Protein AF-A0A182F2B3-F1 (afdb_monomer)

Sequence (146 aa):
MATDANTDTDTANNRKLSGFEFYEKILRSPRYVVAPMVDASELAWRLLSRRHGAQLCYSPMFHSSCFSKDPKYRKDSLQTCPEDRPLIIQFCGNDPKVMLQAALLAQDHCDAIDINLGCPQAIAKRGHYGAFLQDEWELLREIVNS

Organism: Anopheles albimanus (NCBI:txid7167)

pLDDT: mean 92.31, std 15.6, range [36.59, 98.81]

Nearest PDB structures (foldseek):
  3b0u-assembly2_Y  TM=9.105E-01  e=1.280E-10  Thermus thermophilus HB8
  3b0p-assembly1_A  TM=9.080E-01  e=3.271E-10  Thermus thermophilus HB8
  1vhn-assembly1_A  TM=8.701E-01  e=3.489E-07  Thermotoga maritima
  2jzn-assembly1_B  TM=3.000E-01  e=5.801E+00  Escherichia coli
  2jzo-assembly1_A  TM=3.000E-01  e=9.276E+00  Escherichia coli

InterPro domains:
  IPR013785 Aldolase-type TIM barrel [G3DSA:3.20.20.70] (27-146)
  IPR018517 tRNA-dihydrouridine synthase, conserved site [PS01136] (113-131)
  IPR035587 DUS-like, FMN-binding domain [PF01207] (34-145)
  IPR035587 DUS-like, FMN-binding domain [cd02801] (31-145)

Secondary structure (DSSP, 8-state):
--------------PPPPHHHHHHHTS---SSEEPP-TTT-SHHHHHHHHHTT--EEEEEEEEHHHHHH-HHHHHHH----GGG-SEEEEEE-S-HHHHHHHHHHHGGG-SEEEE-----SHHHHHHT-GGGGTT-HHHHHHHHH-

Solvent-accessible surface area (backbone atoms only — not comparable to full-atom values): 8493 Å² total; per-residue (Å²): 134,87,79,88,80,81,78,82,72,83,72,72,78,86,68,82,68,52,73,67,56,37,40,48,71,67,51,57,63,59,86,40,69,45,69,64,30,74,100,65,18,51,51,71,49,46,52,51,40,39,80,71,63,41,48,30,37,29,32,35,69,38,51,18,65,54,46,56,73,31,68,62,60,30,59,72,70,63,60,80,57,86,86,54,62,40,24,31,42,29,32,32,64,75,50,37,68,44,45,45,51,28,48,69,77,40,50,95,77,36,78,45,82,42,75,46,55,67,49,79,48,71,68,28,58,77,66,51,13,15,39,71,42,72,87,40,58,70,60,53,48,46,46,73,70,92

Mean predicted aligned error: 6.09 Å

Structure (mmCIF, N/CA/C/O backbone):
data_AF-A0A182F2B3-F1
#
_entry.id   AF-A0A182F2B3-F1
#
loop_
_atom_site.group_PDB
_atom_site.id
_atom_site.type_symbol
_atom_site.label_atom_id
_atom_site.label_alt_id
_atom_site.label_comp_id
_atom_site.label_asym_id
_atom_site.label_entity_id
_atom_site.label_seq_id
_atom_site.pdbx_PDB_ins_code
_atom_site.Cartn_x
_atom_site.Cartn_y
_atom_site.Cartn_z
_atom_site.occupancy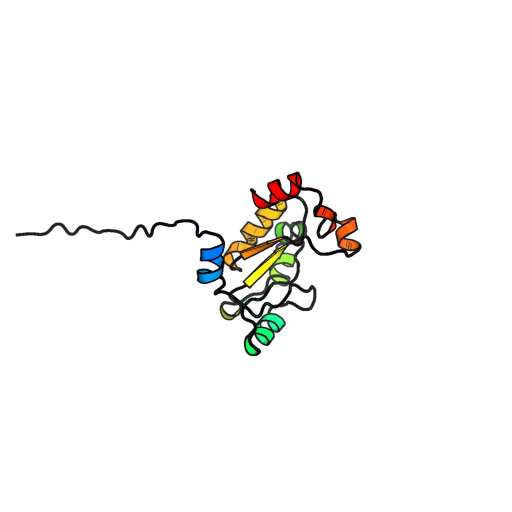
_atom_site.B_iso_or_equiv
_atom_site.auth_seq_id
_atom_site.auth_comp_id
_atom_site.auth_asym_id
_atom_site.auth_atom_id
_atom_site.pdbx_PDB_model_num
ATOM 1 N N . MET A 1 1 ? -3.637 10.619 60.052 1.00 39.03 1 MET A N 1
ATOM 2 C CA . MET A 1 1 ? -4.616 10.654 58.945 1.00 39.03 1 MET A CA 1
ATOM 3 C C . MET A 1 1 ? -3.869 11.273 57.772 1.00 39.03 1 MET A C 1
ATOM 5 O O . MET A 1 1 ? -3.523 12.436 57.880 1.00 39.03 1 MET A O 1
ATOM 9 N N . ALA A 1 2 ? -3.225 10.459 56.927 1.00 37.97 2 ALA A N 1
ATOM 10 C CA . ALA A 1 2 ? -3.795 9.879 55.696 1.00 37.97 2 ALA A CA 1
ATOM 11 C C . ALA A 1 2 ? -4.155 11.022 54.719 1.00 37.97 2 ALA A C 1
ATOM 13 O O . ALA A 1 2 ? -4.942 11.880 55.094 1.00 37.97 2 ALA A O 1
ATOM 14 N N . THR A 1 3 ? -3.586 11.158 53.522 1.00 36.59 3 THR A N 1
ATOM 15 C CA . THR A 1 3 ? -3.191 10.142 52.533 1.00 36.59 3 THR A CA 1
ATOM 16 C C . THR A 1 3 ? -2.205 10.729 51.515 1.00 36.59 3 THR A C 1
ATOM 18 O O . THR A 1 3 ? -2.448 11.821 51.002 1.00 36.59 3 THR A O 1
ATOM 21 N N . ASP A 1 4 ? -1.171 9.965 51.162 1.00 40.06 4 ASP A N 1
ATOM 22 C CA . ASP A 1 4 ? -0.416 10.127 49.918 1.00 40.06 4 ASP A CA 1
ATOM 23 C C . ASP A 1 4 ? -1.325 9.783 48.730 1.00 40.06 4 ASP A C 1
ATOM 25 O O . ASP A 1 4 ? -1.851 8.672 48.638 1.00 40.06 4 ASP A O 1
ATOM 29 N N . ALA A 1 5 ? -1.537 10.738 47.827 1.00 45.06 5 ALA A N 1
ATOM 30 C CA . ALA A 1 5 ? -2.194 10.489 46.551 1.00 45.06 5 ALA A CA 1
ATOM 31 C C . ALA A 1 5 ? -1.128 10.062 45.535 1.00 45.06 5 ALA A C 1
ATOM 33 O O . ALA A 1 5 ? -0.481 10.894 44.897 1.00 45.06 5 ALA A O 1
ATOM 34 N N . ASN A 1 6 ? -0.943 8.746 45.424 1.00 39.72 6 ASN A N 1
ATOM 35 C CA . ASN A 1 6 ? -0.207 8.114 44.339 1.00 39.72 6 ASN A CA 1
ATOM 36 C C . ASN A 1 6 ? -0.911 8.457 43.016 1.00 39.72 6 ASN A C 1
ATOM 38 O O . ASN A 1 6 ? -2.007 7.971 42.739 1.00 39.72 6 ASN A O 1
ATOM 42 N N . THR A 1 7 ? -0.314 9.348 42.227 1.00 40.53 7 THR A N 1
ATOM 43 C CA . THR A 1 7 ? -0.744 9.609 40.852 1.00 40.53 7 THR A CA 1
ATOM 44 C C . THR A 1 7 ? -0.061 8.581 39.959 1.00 40.53 7 THR A C 1
ATOM 46 O O . THR A 1 7 ? 0.960 8.856 39.332 1.00 40.53 7 THR A O 1
ATOM 49 N N . ASP A 1 8 ? -0.629 7.372 39.933 1.00 40.03 8 ASP A N 1
ATOM 50 C CA . ASP A 1 8 ? -0.334 6.376 38.904 1.00 40.03 8 ASP A CA 1
ATOM 51 C C . ASP A 1 8 ? -0.792 6.954 37.562 1.00 40.03 8 ASP A C 1
ATOM 53 O O . ASP A 1 8 ? -1.953 6.884 37.161 1.00 40.03 8 ASP A O 1
ATOM 57 N N . THR A 1 9 ? 0.140 7.622 36.893 1.00 44.97 9 THR A N 1
ATOM 58 C CA . T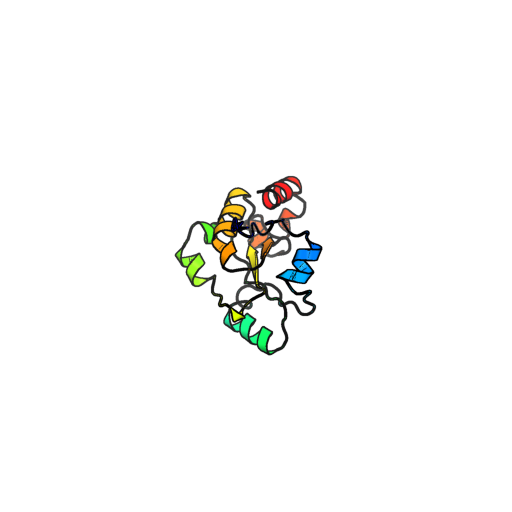HR A 1 9 ? 0.001 7.991 35.494 1.00 44.97 9 THR A CA 1
ATOM 59 C C . THR A 1 9 ? 0.149 6.709 34.690 1.00 44.97 9 THR A C 1
ATOM 61 O O . THR A 1 9 ? 1.228 6.120 34.626 1.00 44.97 9 THR A O 1
ATOM 64 N N . ASP A 1 10 ? -0.978 6.274 34.127 1.00 45.94 10 ASP A N 1
ATOM 65 C CA . ASP A 1 10 ? -1.134 5.169 33.184 1.00 45.94 10 ASP A CA 1
ATOM 66 C C . ASP A 1 10 ? -0.078 5.263 32.071 1.00 45.94 10 ASP A C 1
ATOM 68 O O . ASP A 1 10 ? -0.260 5.874 31.015 1.00 45.94 10 ASP A O 1
ATOM 72 N N . THR A 1 11 ? 1.068 4.631 32.304 1.00 46.78 11 THR A N 1
ATOM 73 C CA . THR A 1 11 ? 2.008 4.258 31.256 1.00 46.78 11 THR A CA 1
ATOM 74 C C . THR A 1 11 ? 1.412 3.036 30.581 1.00 46.78 11 THR A C 1
ATOM 76 O O . THR A 1 11 ? 1.818 1.900 30.821 1.00 46.78 11 THR A O 1
ATOM 79 N N . ALA A 1 12 ? 0.381 3.268 29.762 1.00 55.22 12 ALA A N 1
ATOM 80 C CA . ALA A 1 12 ? -0.179 2.244 28.898 1.00 55.22 12 ALA A CA 1
ATOM 81 C C . ALA A 1 12 ? 0.980 1.640 28.100 1.00 55.22 12 ALA A C 1
ATOM 83 O O . ALA A 1 12 ? 1.612 2.290 27.267 1.00 55.22 12 ALA A O 1
ATOM 84 N N . ASN A 1 13 ? 1.308 0.407 28.466 1.00 53.94 13 ASN A N 1
ATOM 85 C CA . ASN A 1 13 ? 2.459 -0.339 28.005 1.00 53.94 13 ASN A CA 1
ATOM 86 C C . ASN A 1 13 ? 2.353 -0.457 26.477 1.00 53.94 13 ASN A C 1
ATOM 88 O O . ASN A 1 13 ? 1.549 -1.242 25.972 1.00 53.94 13 ASN A O 1
ATOM 92 N N . ASN A 1 14 ? 3.093 0.380 25.741 1.00 69.75 14 ASN A N 1
ATOM 93 C CA . ASN A 1 14 ? 2.980 0.531 24.288 1.00 69.75 14 ASN A CA 1
ATOM 94 C C . ASN A 1 14 ? 3.669 -0.645 23.573 1.00 69.75 14 ASN A C 1
ATOM 96 O O . ASN A 1 14 ? 4.653 -0.500 22.847 1.00 69.75 14 ASN A O 1
ATOM 100 N N . ARG A 1 15 ? 3.203 -1.861 23.870 1.00 90.62 15 ARG A N 1
ATOM 101 C CA . ARG A 1 15 ? 3.706 -3.110 23.313 1.00 90.62 15 ARG A CA 1
ATOM 102 C C . ARG A 1 15 ? 3.300 -3.188 21.843 1.00 90.62 15 ARG A C 1
ATOM 104 O O . ARG A 1 15 ? 2.115 -3.148 21.521 1.00 90.62 15 ARG A O 1
ATOM 111 N N . LYS A 1 16 ? 4.278 -3.426 20.963 1.00 90.94 16 LYS A N 1
ATOM 112 C CA . LYS A 1 16 ? 4.028 -3.777 19.558 1.00 90.94 16 LYS A CA 1
ATOM 113 C C . LYS A 1 16 ? 3.138 -5.025 19.485 1.00 90.94 16 LYS A C 1
ATOM 115 O O . LYS A 1 16 ? 3.483 -6.071 20.040 1.00 90.94 16 LYS A O 1
ATOM 120 N N . LEU A 1 17 ? 1.992 -4.910 18.815 1.00 94.56 17 LEU A N 1
ATOM 121 C CA . LEU A 1 17 ? 1.094 -6.042 18.580 1.00 94.56 17 LEU A CA 1
ATOM 122 C C . LEU A 1 17 ? 1.798 -7.101 17.722 1.00 94.56 17 LEU A C 1
ATOM 124 O O . LEU A 1 17 ? 2.548 -6.766 16.802 1.00 94.56 17 LEU A O 1
ATOM 128 N N . SER A 1 18 ? 1.543 -8.380 18.003 1.00 96.12 18 SER A N 1
ATOM 129 C CA . SER A 1 18 ? 1.895 -9.443 17.056 1.00 96.12 18 SER A CA 1
ATOM 130 C C . SER A 1 18 ? 1.057 -9.321 15.777 1.00 96.12 18 SER A C 1
ATOM 132 O O . SER A 1 18 ? 0.011 -8.670 15.771 1.00 96.12 18 SER A O 1
ATOM 134 N N . GLY A 1 19 ? 1.489 -9.963 14.686 1.00 94.06 19 GLY A N 1
ATOM 135 C CA . GLY A 1 19 ?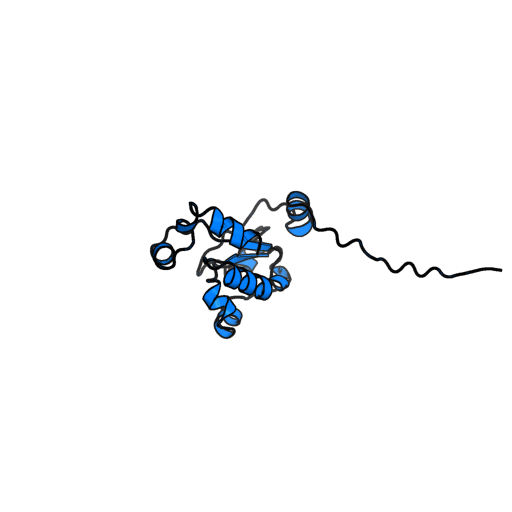 0.796 -9.858 13.395 1.00 94.06 19 GLY A CA 1
ATOM 136 C C . GLY A 1 19 ? -0.673 -10.293 13.454 1.00 94.06 19 GLY A C 1
ATOM 137 O O . GLY A 1 19 ? -1.537 -9.615 12.904 1.00 94.06 19 GLY A O 1
ATOM 138 N N . PHE A 1 20 ? -0.974 -11.375 14.178 1.00 96.06 20 PHE A N 1
ATOM 139 C CA . PHE A 1 20 ? -2.350 -11.858 14.311 1.00 96.06 20 PHE A CA 1
ATOM 140 C C . PHE A 1 20 ? -3.190 -10.969 15.239 1.00 96.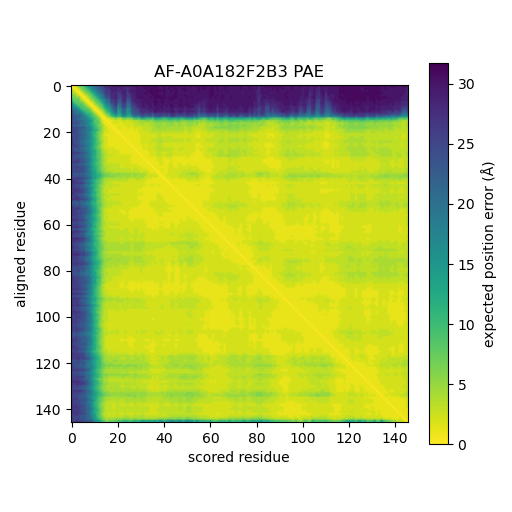06 20 PHE A C 1
ATOM 142 O O . PHE A 1 20 ? -4.319 -10.631 14.902 1.00 96.06 20 PHE A O 1
ATOM 149 N N . GLU A 1 21 ? -2.618 -10.483 16.348 1.00 97.44 21 GLU A N 1
ATOM 150 C CA . GLU A 1 21 ? -3.306 -9.509 17.208 1.00 97.44 21 GLU A CA 1
ATOM 151 C C . GLU A 1 21 ? -3.614 -8.205 16.461 1.00 97.44 21 GLU A C 1
ATOM 153 O O . GLU A 1 21 ? -4.672 -7.619 16.669 1.00 97.44 21 GLU A O 1
ATOM 158 N N . PHE A 1 22 ? -2.709 -7.744 15.594 1.00 96.81 22 PHE A N 1
ATOM 159 C CA . PHE A 1 22 ? -2.936 -6.583 14.736 1.00 96.81 22 PHE A CA 1
ATOM 160 C C . PHE A 1 22 ? -4.076 -6.835 13.738 1.00 96.81 22 PHE A C 1
ATOM 162 O O . PHE A 1 22 ? -4.978 -6.005 13.612 1.00 96.81 22 PHE A O 1
ATOM 169 N N . TYR A 1 23 ? -4.077 -7.995 13.075 1.00 96.94 23 TYR A N 1
ATOM 170 C CA . TYR A 1 23 ? -5.146 -8.398 12.159 1.00 96.94 23 TYR A CA 1
ATOM 171 C C . TYR A 1 23 ? -6.523 -8.409 12.844 1.00 96.94 23 TYR A C 1
ATOM 173 O O . TYR A 1 23 ? -7.485 -7.847 12.317 1.00 96.94 23 TYR A O 1
ATOM 181 N N . GLU A 1 24 ? -6.614 -8.978 14.046 1.00 97.62 24 GLU A N 1
ATOM 182 C CA . GLU A 1 24 ? -7.876 -9.059 14.782 1.00 97.62 24 GLU A CA 1
ATOM 183 C C . GLU A 1 24 ? -8.311 -7.712 15.364 1.00 97.62 24 GLU A C 1
ATOM 185 O O . GLU A 1 24 ? -9.466 -7.314 15.216 1.00 97.62 24 GLU A O 1
ATOM 190 N N . LYS A 1 25 ? -7.400 -6.988 16.026 1.00 96.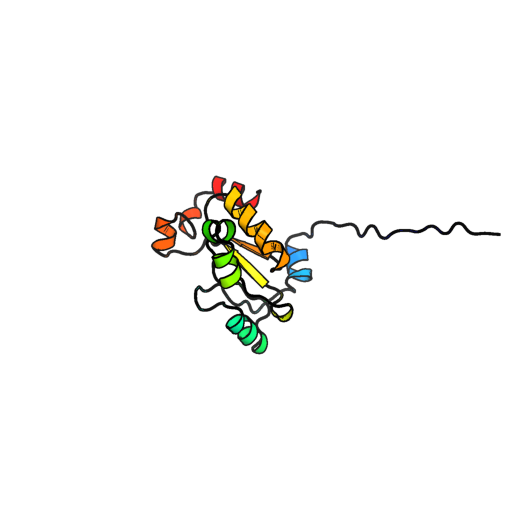81 25 LYS A N 1
ATOM 191 C CA . LYS A 1 25 ? -7.749 -5.788 16.803 1.00 96.81 25 LYS A CA 1
ATOM 192 C C . LYS A 1 25 ? -7.795 -4.519 15.959 1.00 96.81 25 LYS A C 1
ATOM 194 O O . LYS A 1 25 ? -8.676 -3.691 16.172 1.00 96.81 25 LYS A O 1
ATOM 199 N N . ILE A 1 26 ? -6.855 -4.354 15.029 1.00 96.94 26 ILE A N 1
ATOM 200 C CA . ILE A 1 26 ? -6.732 -3.135 14.218 1.00 96.94 26 ILE A CA 1
ATOM 201 C C . ILE A 1 26 ? -7.500 -3.288 12.907 1.00 96.94 26 ILE A C 1
ATOM 203 O O . ILE A 1 26 ? -8.359 -2.460 12.606 1.00 96.94 26 ILE A O 1
ATOM 207 N N . LEU A 1 27 ? -7.258 -4.369 12.154 1.00 97.62 27 LEU A N 1
ATOM 208 C CA . LEU A 1 27 ? -7.944 -4.591 10.873 1.00 97.62 27 LEU A CA 1
ATOM 209 C C . LEU A 1 27 ? -9.350 -5.190 11.019 1.00 97.62 27 LEU A C 1
ATOM 211 O O . LEU A 1 27 ? -10.124 -5.125 10.066 1.00 97.62 27 LEU A O 1
ATOM 215 N N . ARG A 1 28 ? -9.713 -5.696 12.208 1.00 97.56 28 ARG A N 1
ATOM 216 C CA . ARG A 1 28 ? -11.044 -6.242 12.546 1.00 97.56 28 ARG A CA 1
ATOM 217 C C . ARG A 1 28 ? -11.397 -7.534 11.806 1.00 97.56 28 ARG A C 1
ATOM 219 O O . ARG A 1 28 ? -12.554 -7.737 11.444 1.00 97.56 28 ARG A O 1
ATOM 226 N N . SER A 1 29 ? -10.405 -8.394 11.574 1.00 97.88 29 SER A N 1
ATOM 227 C CA . SER A 1 29 ? -10.570 -9.706 10.929 1.00 97.88 29 SER A CA 1
ATOM 228 C C . SER A 1 29 ? -11.421 -9.677 9.645 1.00 97.88 29 SER A C 1
ATOM 230 O O . SER A 1 29 ? -12.440 -10.371 9.556 1.00 97.88 29 SER A O 1
ATOM 232 N N . PRO A 1 30 ? -11.060 -8.850 8.645 1.00 97.94 30 PRO A N 1
ATOM 233 C CA . PRO A 1 30 ? -11.898 -8.631 7.479 1.00 97.94 30 PRO A CA 1
ATOM 234 C C . PRO A 1 30 ? -11.952 -9.885 6.599 1.00 97.94 30 PRO A C 1
ATOM 236 O O . PRO A 1 30 ? -10.935 -10.523 6.321 1.00 97.94 30 PRO A O 1
ATOM 239 N N . ARG A 1 31 ? -13.156 -10.199 6.119 1.00 98.06 31 ARG A N 1
ATOM 240 C CA . ARG A 1 31 ? -13.459 -11.238 5.126 1.00 98.06 31 ARG A CA 1
ATOM 241 C C . ARG A 1 31 ? -13.674 -10.656 3.729 1.00 98.06 31 ARG A C 1
ATOM 243 O O . ARG A 1 31 ? -13.334 -11.305 2.744 1.00 98.06 31 ARG A O 1
ATOM 250 N N . TYR A 1 32 ? -14.239 -9.451 3.639 1.00 98.50 32 TYR A N 1
ATOM 251 C CA . TYR A 1 32 ? -14.488 -8.763 2.369 1.00 98.50 32 TYR A CA 1
ATOM 252 C C . TYR A 1 32 ? -13.495 -7.617 2.186 1.00 98.50 32 TYR A C 1
ATOM 254 O O . TYR A 1 32 ? -13.608 -6.573 2.836 1.00 98.50 32 TYR A O 1
ATOM 262 N N . VAL A 1 33 ? -12.517 -7.838 1.309 1.00 98.56 33 VAL A N 1
ATOM 263 C CA . VAL A 1 33 ? -11.395 -6.926 1.065 1.00 98.56 33 VAL A CA 1
ATOM 264 C C . VAL A 1 33 ? -11.467 -6.387 -0.361 1.00 98.56 33 VAL A C 1
ATOM 266 O O . VAL A 1 33 ? -11.541 -7.162 -1.313 1.00 98.56 33 VAL A O 1
ATOM 269 N N . VAL A 1 34 ? -11.435 -5.064 -0.513 1.00 98.50 34 VAL A N 1
ATOM 270 C CA . VAL A 1 34 ? -11.355 -4.403 -1.823 1.00 98.50 34 VAL A CA 1
ATOM 271 C C . VAL A 1 34 ? -9.891 -4.294 -2.229 1.00 98.50 34 VAL A C 1
ATOM 273 O O . VAL A 1 34 ? -9.093 -3.679 -1.519 1.00 98.50 34 VAL A O 1
ATOM 276 N N . ALA A 1 35 ? -9.556 -4.901 -3.366 1.00 98.31 35 ALA A N 1
ATOM 277 C CA . ALA A 1 35 ? -8.203 -4.940 -3.903 1.00 98.31 35 ALA A CA 1
ATOM 278 C C . ALA A 1 35 ? -7.683 -3.547 -4.331 1.00 98.31 35 ALA A C 1
ATOM 280 O O . ALA A 1 35 ? -8.478 -2.665 -4.678 1.00 98.31 35 ALA A O 1
ATOM 281 N N . PRO A 1 36 ? -6.353 -3.346 -4.349 1.00 98.12 36 PRO A N 1
ATOM 282 C CA . PRO A 1 36 ? -5.737 -2.147 -4.908 1.00 98.12 36 PRO A CA 1
ATOM 283 C C . PRO A 1 36 ? -5.841 -2.151 -6.437 1.00 98.12 36 PRO A C 1
ATOM 285 O O . PRO A 1 36 ? -5.356 -3.068 -7.100 1.00 98.12 36 PRO A O 1
ATOM 288 N N . MET A 1 37 ? -6.445 -1.110 -7.007 1.00 97.31 37 MET A N 1
ATOM 289 C CA . MET A 1 37 ? -6.553 -0.895 -8.449 1.00 97.31 37 MET A CA 1
ATOM 290 C C . MET A 1 37 ? -6.242 0.570 -8.765 1.00 97.31 37 MET A C 1
ATOM 292 O O . MET A 1 37 ? -6.784 1.484 -8.146 1.00 97.31 37 MET A O 1
ATOM 296 N N . VAL A 1 38 ? -5.335 0.796 -9.715 1.00 93.88 38 VAL A N 1
ATOM 297 C CA . VAL A 1 38 ? -5.058 2.143 -10.236 1.00 93.88 38 VAL A CA 1
ATOM 298 C C . VAL A 1 38 ? -6.265 2.604 -11.056 1.00 93.88 38 VAL A C 1
ATOM 300 O O . VAL A 1 38 ? -6.806 1.802 -11.815 1.00 93.88 38 VAL A O 1
ATOM 303 N N . ASP A 1 39 ? 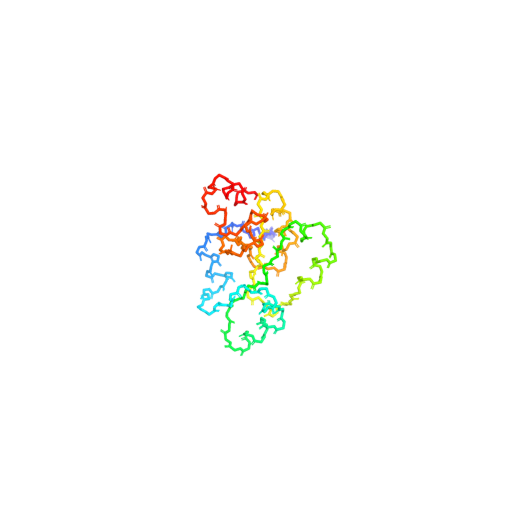-6.689 3.856 -10.864 1.00 92.50 39 ASP A N 1
ATOM 304 C CA . ASP A 1 39 ? -7.881 4.479 -11.466 1.00 92.50 39 ASP A CA 1
ATOM 305 C C . ASP A 1 39 ? -9.226 3.829 -11.077 1.00 92.50 39 ASP A C 1
ATOM 307 O O . ASP A 1 39 ? -10.248 4.055 -11.732 1.00 92.50 39 ASP A O 1
ATOM 311 N N . ALA A 1 40 ? -9.239 2.988 -10.036 1.00 94.94 40 ALA A N 1
ATOM 312 C CA . ALA A 1 40 ? -10.454 2.322 -9.564 1.00 94.94 40 ALA A CA 1
ATOM 313 C C . ALA A 1 40 ? -10.512 2.073 -8.047 1.00 94.94 40 ALA A C 1
ATOM 315 O O . ALA A 1 40 ? -11.442 1.416 -7.585 1.00 94.94 40 ALA A O 1
ATOM 316 N N . SER A 1 41 ? -9.554 2.570 -7.261 1.00 97.25 41 SER A N 1
ATOM 317 C CA . SER A 1 41 ? -9.544 2.414 -5.797 1.00 97.25 41 SER A CA 1
ATOM 318 C C . SER A 1 41 ? -9.462 3.749 -5.062 1.00 97.25 41 SER A C 1
ATOM 320 O O . SER A 1 41 ? -9.018 3.785 -3.920 1.00 97.25 41 SER A O 1
ATOM 322 N N . GLU A 1 42 ? -9.885 4.856 -5.673 1.00 97.56 42 GLU A N 1
ATOM 323 C CA . GLU A 1 42 ? -9.942 6.198 -5.080 1.00 97.56 42 GLU A CA 1
ATOM 324 C C . GLU A 1 42 ? -10.972 6.272 -3.940 1.00 97.56 42 GLU A C 1
ATOM 326 O O . GLU A 1 42 ? -11.841 5.408 -3.793 1.00 97.56 42 GLU A O 1
ATOM 331 N N . LEU A 1 43 ? -10.908 7.333 -3.124 1.00 98.38 43 LEU A N 1
ATOM 332 C CA . LEU A 1 43 ? -11.740 7.481 -1.922 1.00 98.38 43 LEU A CA 1
ATOM 333 C C . LEU A 1 43 ? -13.237 7.280 -2.202 1.00 98.38 43 LEU A C 1
ATOM 335 O O . LEU A 1 43 ? -13.910 6.551 -1.476 1.00 98.38 43 LEU A O 1
ATOM 339 N N . ALA A 1 44 ? -13.757 7.876 -3.277 1.00 97.81 44 ALA A N 1
ATOM 340 C CA . ALA A 1 44 ? -15.166 7.746 -3.642 1.00 97.81 44 ALA A CA 1
ATOM 341 C C . ALA A 1 44 ? -15.585 6.279 -3.857 1.00 97.81 44 ALA A C 1
ATOM 343 O O . ALA A 1 44 ? -16.651 5.868 -3.389 1.00 97.81 44 ALA A O 1
ATOM 344 N N . TRP A 1 45 ? -14.731 5.480 -4.507 1.00 98.19 45 TRP A N 1
ATOM 345 C CA . TRP A 1 45 ? -14.975 4.057 -4.736 1.00 98.19 45 TRP A CA 1
ATOM 346 C C . TRP A 1 45 ? -14.883 3.238 -3.450 1.00 98.19 45 TRP A C 1
ATOM 348 O O . TRP A 1 45 ? -15.739 2.385 -3.199 1.00 98.19 45 TRP A O 1
ATOM 358 N N . ARG A 1 46 ? -13.889 3.512 -2.599 1.00 98.62 46 ARG A N 1
ATOM 359 C CA . ARG A 1 46 ? -13.740 2.814 -1.313 1.00 98.62 46 ARG A CA 1
ATOM 360 C C . ARG A 1 46 ? -14.939 3.074 -0.405 1.00 98.62 46 ARG A C 1
ATOM 362 O O . ARG A 1 46 ? -15.526 2.129 0.115 1.00 98.62 46 ARG A O 1
ATOM 369 N N . LEU A 1 47 ? -15.398 4.324 -0.308 1.00 98.62 47 LEU A N 1
ATOM 370 C CA . LEU A 1 47 ? -16.604 4.671 0.452 1.00 98.62 47 LEU A CA 1
ATOM 371 C C . LEU A 1 47 ? -17.867 4.023 -0.122 1.00 98.62 47 LEU A C 1
ATOM 373 O O . LEU A 1 47 ? -18.716 3.560 0.640 1.00 98.62 47 LEU A O 1
ATOM 377 N N . LEU A 1 48 ? -18.005 3.963 -1.451 1.00 98.50 48 LEU A N 1
ATOM 378 C CA . LEU A 1 48 ? -19.101 3.230 -2.085 1.00 98.50 48 LEU A CA 1
ATOM 379 C C . LEU A 1 48 ? -19.047 1.744 -1.721 1.00 98.50 48 LEU A C 1
ATOM 381 O O . LEU A 1 48 ? -20.037 1.197 -1.246 1.00 98.50 48 LEU A O 1
ATOM 385 N N . SER A 1 49 ? -17.887 1.113 -1.869 1.00 98.50 49 SER A N 1
ATOM 386 C CA . SER A 1 49 ? -17.687 -0.303 -1.554 1.00 98.50 49 SER A CA 1
ATOM 387 C C . SER A 1 49 ? -18.002 -0.611 -0.088 1.00 98.50 49 SER A C 1
ATOM 389 O O . SER A 1 49 ? -18.638 -1.623 0.209 1.00 98.50 49 SER A O 1
ATOM 391 N N . ARG A 1 50 ? -17.646 0.289 0.838 1.00 98.31 50 ARG A N 1
ATOM 392 C CA . ARG A 1 50 ? -17.998 0.178 2.264 1.00 98.31 50 ARG A CA 1
ATOM 393 C C . ARG A 1 50 ? -19.505 0.199 2.497 1.00 98.31 50 ARG A C 1
ATOM 395 O O . ARG A 1 50 ? -20.002 -0.627 3.258 1.00 98.31 50 ARG A O 1
ATOM 402 N N . ARG A 1 51 ? -20.255 1.057 1.790 1.00 98.25 51 ARG A N 1
ATOM 403 C CA . ARG A 1 51 ? -21.734 1.044 1.834 1.00 98.25 51 ARG A CA 1
ATOM 404 C C . ARG A 1 51 ? -22.335 -0.280 1.347 1.00 98.25 51 ARG A C 1
ATOM 406 O O . ARG A 1 51 ? -23.466 -0.590 1.705 1.00 98.25 51 ARG A O 1
ATOM 413 N N . HIS A 1 52 ? -21.576 -1.064 0.583 1.00 98.31 52 HIS A N 1
ATOM 414 C CA . HIS A 1 52 ? -21.959 -2.385 0.085 1.00 98.31 52 HIS A CA 1
ATOM 415 C C . HIS A 1 52 ? -21.272 -3.552 0.818 1.00 98.31 52 HIS A C 1
ATOM 417 O O . HIS A 1 52 ? -21.296 -4.681 0.334 1.00 98.31 52 HIS A O 1
ATOM 423 N N . GLY A 1 53 ? -20.700 -3.312 2.003 1.00 98.06 53 GLY A N 1
ATOM 424 C CA . GLY A 1 53 ? -20.209 -4.373 2.887 1.00 98.06 53 GLY A CA 1
ATOM 425 C C . GLY A 1 53 ? -18.711 -4.672 2.805 1.00 98.06 53 GLY A C 1
ATOM 426 O O . GLY A 1 53 ? -18.264 -5.636 3.428 1.00 98.06 53 GLY A O 1
ATOM 427 N N . ALA A 1 54 ? -17.917 -3.862 2.096 1.00 98.50 54 ALA A N 1
ATOM 428 C CA . ALA A 1 54 ? -16.460 -3.946 2.194 1.00 98.50 54 ALA A CA 1
ATOM 429 C C . ALA A 1 54 ? -15.986 -3.632 3.622 1.00 98.50 54 ALA A C 1
ATOM 431 O O . ALA A 1 54 ? -16.378 -2.626 4.216 1.00 98.50 54 ALA A O 1
ATOM 432 N N . GLN A 1 55 ? -15.116 -4.485 4.159 1.00 98.62 55 GLN A N 1
ATOM 433 C CA . GLN A 1 55 ? -14.612 -4.382 5.532 1.00 98.62 55 GLN A CA 1
ATOM 434 C C . GLN A 1 55 ? -13.213 -3.761 5.573 1.00 98.62 55 GLN A C 1
ATOM 436 O O . GLN A 1 55 ? -12.910 -2.978 6.469 1.00 98.62 55 GLN A O 1
ATOM 441 N N . LEU A 1 56 ? -12.397 -4.042 4.559 1.00 98.69 56 LEU A N 1
ATOM 442 C CA . LEU A 1 56 ? -11.052 -3.505 4.377 1.00 98.69 56 LEU A CA 1
ATOM 443 C C . LEU A 1 56 ? -10.905 -3.026 2.936 1.00 98.69 56 LEU A C 1
ATOM 445 O O . LEU A 1 56 ? -11.352 -3.704 2.011 1.00 98.69 56 LEU A O 1
ATOM 449 N N . CYS A 1 57 ? -10.277 -1.873 2.741 1.00 98.69 57 CYS A N 1
ATOM 450 C CA . CYS A 1 57 ? -9.969 -1.364 1.411 1.00 98.69 57 CYS A CA 1
ATOM 451 C C . CYS A 1 57 ? -8.480 -1.059 1.296 1.00 98.69 57 CYS A C 1
ATOM 453 O O . CYS A 1 57 ? -7.836 -0.692 2.280 1.00 98.69 57 CYS A O 1
ATOM 455 N N . TYR A 1 58 ? -7.965 -1.179 0.078 1.00 98.75 58 TYR A N 1
ATOM 456 C CA . TYR A 1 58 ? -6.641 -0.704 -0.294 1.00 98.75 58 TYR A CA 1
ATOM 457 C C . TYR A 1 58 ? -6.743 0.596 -1.095 1.00 98.75 58 TYR A C 1
ATOM 459 O O . TYR A 1 58 ? -7.706 0.797 -1.840 1.00 98.75 58 TYR A O 1
ATOM 467 N N . SER A 1 59 ? -5.743 1.467 -0.972 1.00 98.56 59 SER A N 1
ATOM 468 C CA . SER A 1 59 ? -5.547 2.593 -1.891 1.00 98.56 59 SER A CA 1
ATOM 469 C C . SER A 1 59 ? -5.207 2.105 -3.310 1.00 98.56 59 SER A C 1
ATOM 471 O O . SER A 1 59 ? -4.870 0.932 -3.500 1.00 98.56 59 SER A O 1
ATOM 473 N N . PRO A 1 60 ? -5.198 2.997 -4.318 1.00 98.12 60 PRO A N 1
ATOM 474 C CA . PRO A 1 60 ? -4.446 2.737 -5.539 1.00 98.12 60 PRO A CA 1
ATOM 475 C C . PRO A 1 60 ? -2.971 2.464 -5.213 1.00 98.12 60 PRO A C 1
ATOM 477 O O . PRO A 1 60 ? -2.463 2.881 -4.167 1.00 98.12 60 PRO A O 1
ATOM 480 N N . MET A 1 61 ? -2.274 1.786 -6.122 1.00 98.00 61 MET A N 1
ATOM 481 C CA . MET A 1 61 ? -0.829 1.587 -6.010 1.00 98.00 61 MET A CA 1
ATOM 482 C C . MET A 1 61 ? -0.106 2.922 -6.234 1.00 98.00 61 MET A C 1
ATOM 484 O O . MET A 1 61 ? -0.197 3.499 -7.318 1.00 98.00 61 MET A O 1
ATOM 488 N N . PHE A 1 62 ? 0.655 3.392 -5.245 1.00 98.25 62 PHE A N 1
ATOM 489 C CA . PHE A 1 62 ? 1.454 4.612 -5.366 1.00 98.25 62 PHE A CA 1
ATOM 490 C C . PHE A 1 62 ? 2.929 4.301 -5.627 1.00 98.25 62 PHE A C 1
ATOM 492 O O . PHE A 1 62 ? 3.527 3.452 -4.972 1.00 98.25 62 PHE A O 1
ATOM 499 N N . HIS A 1 63 ? 3.563 5.044 -6.533 1.00 98.00 63 HIS A N 1
ATOM 500 C CA . HIS A 1 63 ? 5.010 4.954 -6.713 1.00 98.00 63 HIS A CA 1
ATOM 501 C C . HIS A 1 63 ? 5.735 5.689 -5.577 1.00 98.00 63 HIS A C 1
ATOM 503 O O . HIS A 1 63 ? 5.604 6.909 -5.452 1.00 98.00 63 HIS A O 1
ATOM 509 N N . SER A 1 64 ? 6.548 4.985 -4.784 1.00 98.19 64 SER A N 1
ATOM 510 C CA . SER A 1 64 ? 7.186 5.531 -3.574 1.00 98.19 64 SER A CA 1
ATOM 511 C C . SER A 1 64 ? 8.063 6.755 -3.859 1.00 98.19 64 SER A C 1
ATOM 513 O O . SER A 1 64 ? 7.977 7.757 -3.157 1.00 98.19 64 SER A O 1
ATOM 515 N N . SER A 1 65 ? 8.846 6.737 -4.946 1.00 97.88 65 SER A N 1
ATOM 516 C CA . SER A 1 65 ? 9.677 7.892 -5.339 1.00 97.88 65 SER A CA 1
ATOM 517 C C . SER A 1 65 ? 8.859 9.155 -5.638 1.00 97.88 65 SER A C 1
ATOM 519 O O . SER A 1 65 ? 9.205 10.230 -5.146 1.00 97.88 65 SER A O 1
ATOM 521 N N . CYS A 1 66 ? 7.765 9.035 -6.401 1.00 97.81 66 CYS A N 1
ATOM 522 C CA . CYS A 1 66 ? 6.863 10.152 -6.694 1.00 97.81 66 CYS A CA 1
ATOM 523 C C . CYS A 1 66 ? 6.182 10.640 -5.415 1.00 97.81 66 CYS A C 1
ATOM 525 O O . CYS A 1 66 ? 6.193 11.833 -5.126 1.00 97.81 66 CYS A O 1
ATOM 527 N N . PHE A 1 67 ? 5.669 9.707 -4.609 1.00 98.25 67 PHE A N 1
ATOM 528 C CA . PHE A 1 67 ? 4.994 10.008 -3.352 1.00 98.25 67 PHE A CA 1
ATOM 529 C C . PHE A 1 67 ? 5.893 10.749 -2.357 1.00 98.25 67 PHE A C 1
ATOM 531 O O . PHE A 1 67 ? 5.436 11.682 -1.699 1.00 98.25 67 PHE A O 1
ATOM 538 N N . SER A 1 68 ? 7.170 10.378 -2.267 1.00 97.75 68 SER A N 1
ATOM 539 C CA . SER A 1 68 ? 8.138 11.017 -1.373 1.00 97.75 68 SER A CA 1
ATOM 540 C C . SER A 1 68 ? 8.583 12.395 -1.870 1.00 97.75 68 SER A C 1
ATOM 542 O O . SER A 1 68 ? 8.642 13.338 -1.081 1.00 97.75 68 SER A O 1
ATOM 544 N N . LYS A 1 69 ? 8.881 12.534 -3.169 1.00 97.44 69 LYS A N 1
ATOM 545 C CA . LYS A 1 69 ? 9.510 13.742 -3.737 1.00 97.44 69 LYS A CA 1
ATOM 546 C C . LYS A 1 69 ? 8.529 14.844 -4.120 1.00 97.44 69 LYS A C 1
ATOM 548 O O . LYS A 1 69 ? 8.922 16.006 -4.114 1.00 97.44 69 LYS A O 1
ATOM 553 N N . ASP A 1 70 ? 7.293 14.496 -4.467 1.00 97.94 70 ASP A N 1
ATOM 554 C CA . ASP A 1 70 ? 6.307 15.441 -4.986 1.00 97.94 70 ASP A CA 1
ATOM 555 C C . ASP A 1 70 ? 5.123 15.590 -4.006 1.00 97.94 70 ASP A C 1
ATOM 557 O O . ASP A 1 70 ? 4.207 14.759 -3.981 1.00 97.94 70 ASP A O 1
ATOM 561 N N . PRO A 1 71 ? 5.110 16.659 -3.180 1.00 97.06 71 PRO A N 1
ATOM 562 C CA . PRO A 1 71 ? 4.007 16.945 -2.268 1.00 97.06 71 PRO A CA 1
ATOM 563 C C . PRO A 1 71 ? 2.669 17.169 -2.972 1.00 97.06 71 PRO A C 1
ATOM 565 O O . PRO A 1 71 ? 1.627 16.902 -2.374 1.00 97.06 71 PRO A O 1
ATOM 568 N N . LYS A 1 72 ? 2.681 17.660 -4.219 1.00 97.12 72 LYS A N 1
ATOM 569 C CA . LYS A 1 72 ? 1.463 17.870 -5.000 1.00 97.12 72 LYS A CA 1
ATOM 570 C C . LYS A 1 72 ? 0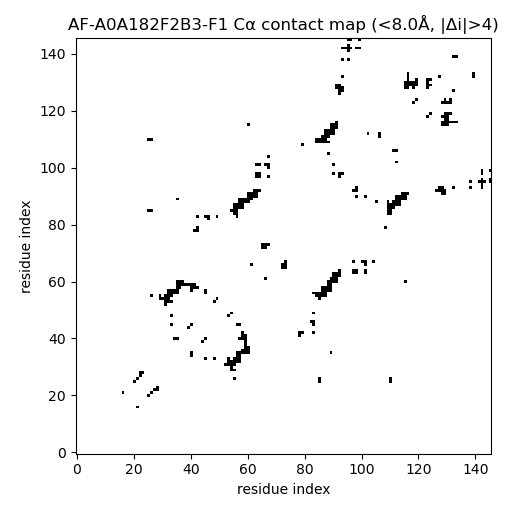.893 16.527 -5.439 1.00 97.12 72 LYS A C 1
ATOM 572 O O . LYS A 1 72 ? -0.259 16.254 -5.128 1.00 97.12 72 LYS A O 1
ATOM 577 N N . TYR A 1 73 ? 1.712 15.658 -6.040 1.00 96.75 73 TYR A N 1
ATOM 578 C CA . TYR A 1 73 ? 1.308 14.286 -6.375 1.00 96.75 73 TYR A CA 1
ATOM 579 C C . TYR A 1 73 ? 0.742 13.555 -5.154 1.00 96.75 73 TYR A C 1
ATOM 581 O O . TYR A 1 73 ? -0.319 12.937 -5.237 1.00 96.75 73 TYR A O 1
ATOM 589 N N . ARG A 1 74 ? 1.418 13.660 -4.003 1.00 96.62 74 ARG A N 1
ATOM 590 C CA . ARG A 1 74 ? 0.962 13.055 -2.747 1.00 96.62 74 ARG A CA 1
ATOM 591 C C . ARG A 1 74 ? -0.403 13.589 -2.318 1.00 96.62 74 ARG A C 1
ATOM 593 O O . ARG A 1 74 ? -1.283 12.791 -2.023 1.00 96.62 74 ARG A O 1
ATOM 600 N N . LYS A 1 75 ? -0.587 14.911 -2.303 1.00 95.56 75 LYS A N 1
ATOM 601 C CA . LYS A 1 75 ? -1.854 15.548 -1.919 1.00 95.56 75 LYS A CA 1
ATOM 602 C C . LYS A 1 75 ? -3.003 15.190 -2.867 1.00 95.56 75 LYS A C 1
ATOM 604 O O . LYS A 1 75 ? -4.120 14.981 -2.406 1.00 95.56 75 LYS A O 1
ATOM 609 N N . ASP A 1 76 ? -2.730 15.137 -4.167 1.00 93.88 76 ASP A N 1
ATOM 610 C CA . ASP A 1 76 ? -3.746 14.876 -5.187 1.00 93.88 76 ASP A CA 1
ATOM 611 C C . ASP A 1 76 ? -4.144 13.388 -5.210 1.00 93.88 76 ASP A C 1
ATOM 613 O O . ASP A 1 76 ? -5.321 13.069 -5.371 1.00 93.88 76 ASP A O 1
ATOM 617 N N . SER A 1 77 ? -3.184 12.480 -4.990 1.00 93.56 77 SER A N 1
ATOM 618 C CA . SER A 1 77 ? -3.405 11.024 -5.050 1.00 93.56 77 SER A CA 1
ATOM 619 C C . SER A 1 77 ? -3.917 10.431 -3.734 1.00 93.56 77 SER A C 1
ATOM 621 O O . SER A 1 77 ? -4.762 9.533 -3.741 1.00 93.56 77 SER A O 1
ATOM 623 N N . LEU A 1 78 ? -3.411 10.898 -2.585 1.00 96.44 78 LEU A N 1
ATOM 624 C CA . LEU A 1 78 ? -3.812 10.394 -1.272 1.00 96.44 78 LEU A CA 1
ATOM 625 C C . LEU A 1 78 ? -4.963 11.220 -0.700 1.00 96.44 78 LEU A C 1
ATOM 627 O O . LEU A 1 78 ? -4.774 12.209 0.005 1.00 96.44 78 LEU A O 1
ATOM 631 N N . GLN A 1 79 ? -6.172 10.744 -0.966 1.00 96.88 79 GLN A N 1
ATOM 632 C CA . GLN A 1 79 ? -7.399 11.238 -0.352 1.00 96.88 79 GLN A CA 1
ATOM 633 C C . GLN A 1 79 ? -7.952 10.170 0.591 1.00 96.88 79 GLN A C 1
ATOM 635 O O . GLN A 1 79 ? -8.082 9.010 0.195 1.00 96.88 79 GLN A O 1
ATOM 640 N N . THR A 1 80 ? -8.278 10.550 1.826 1.00 98.06 80 THR A N 1
ATOM 641 C CA . THR A 1 80 ? -8.904 9.676 2.832 1.00 98.06 80 THR A CA 1
ATOM 642 C C . THR A 1 80 ? -9.771 10.493 3.798 1.00 98.06 80 THR A C 1
ATOM 644 O O . THR A 1 80 ? -9.678 11.722 3.830 1.00 98.06 80 THR A O 1
ATOM 647 N N . CYS A 1 81 ? -10.617 9.821 4.5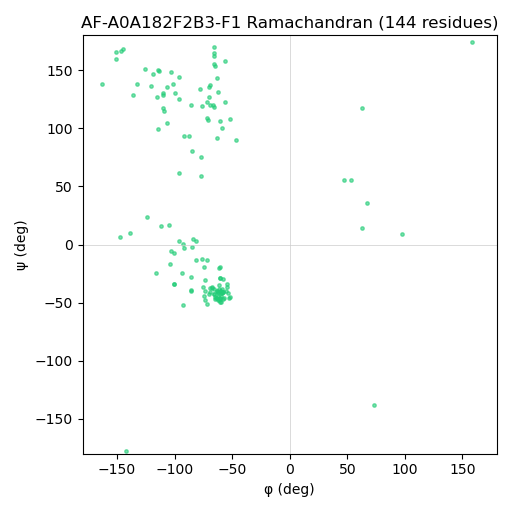76 1.00 97.81 81 CYS A N 1
ATOM 648 C CA . CYS A 1 81 ? -11.421 10.393 5.656 1.00 97.81 81 CYS A CA 1
ATOM 649 C C . CYS A 1 81 ? -11.597 9.361 6.794 1.00 97.81 81 CYS A C 1
ATOM 651 O O . CYS A 1 81 ? -11.286 8.183 6.593 1.00 97.81 81 CYS A O 1
ATOM 653 N N . PRO A 1 82 ? -12.071 9.754 7.993 1.00 97.06 82 PRO A N 1
ATOM 654 C CA . PRO A 1 82 ? -12.227 8.831 9.125 1.00 97.06 82 PRO A CA 1
ATOM 655 C C . PRO A 1 82 ? -13.073 7.582 8.820 1.00 97.06 82 PRO A C 1
ATOM 657 O O . PRO A 1 82 ? -12.776 6.496 9.315 1.00 97.06 82 PRO A O 1
ATOM 660 N N . GLU A 1 83 ? -14.093 7.713 7.971 1.00 97.38 83 GLU A N 1
ATOM 661 C CA . GLU A 1 83 ? -14.991 6.631 7.550 1.00 97.38 83 GLU A CA 1
ATOM 662 C C . GLU A 1 83 ? -14.322 5.616 6.611 1.00 97.38 83 GLU A C 1
ATOM 664 O O . GLU A 1 83 ? -14.863 4.533 6.380 1.00 97.38 83 GLU A O 1
ATOM 669 N N . ASP A 1 84 ? -13.149 5.940 6.065 1.00 97.81 84 ASP A N 1
ATOM 670 C CA . ASP A 1 84 ? -12.424 5.076 5.138 1.00 97.81 84 ASP A CA 1
ATOM 671 C C . ASP A 1 84 ? -11.559 4.018 5.843 1.00 97.81 84 ASP A C 1
ATOM 673 O O . ASP A 1 84 ? -10.840 3.266 5.189 1.00 97.81 84 ASP A O 1
ATOM 677 N N . ARG A 1 85 ? -11.623 3.913 7.175 1.00 98.00 85 ARG A N 1
ATOM 678 C CA . ARG A 1 85 ? -10.826 2.951 7.955 1.00 98.00 85 ARG A CA 1
ATOM 679 C C . ARG A 1 85 ? -11.606 1.656 8.262 1.00 98.00 85 ARG A C 1
ATOM 681 O O . ARG A 1 85 ? -12.811 1.720 8.515 1.00 98.00 85 ARG A O 1
ATOM 688 N N . PRO A 1 86 ? -10.953 0.473 8.275 1.00 98.44 86 PRO A N 1
ATOM 689 C CA . PRO A 1 86 ? -9.510 0.271 8.133 1.00 98.44 86 PRO A CA 1
ATOM 690 C C . PRO A 1 86 ? -9.021 0.374 6.679 1.00 98.44 86 PRO A C 1
ATOM 692 O O . PRO A 1 86 ? -9.632 -0.219 5.786 1.00 98.44 86 PRO A O 1
ATOM 695 N N . LEU A 1 87 ? -7.932 1.110 6.452 1.00 98.69 87 LEU A N 1
ATOM 696 C CA . LEU A 1 87 ? -7.333 1.380 5.138 1.00 98.69 87 LEU A CA 1
ATOM 697 C C . LEU A 1 87 ? -5.894 0.869 5.084 1.00 98.69 87 LEU A C 1
ATOM 699 O O . LEU A 1 87 ? -5.108 1.127 5.997 1.00 98.69 87 LEU A O 1
ATOM 703 N N . ILE A 1 88 ? -5.529 0.226 3.978 1.00 98.75 88 ILE A N 1
ATOM 704 C CA . ILE A 1 88 ? -4.138 -0.109 3.663 1.00 98.75 88 ILE A CA 1
ATOM 705 C C . ILE A 1 88 ? -3.666 0.740 2.487 1.00 98.75 88 ILE A C 1
ATOM 707 O O . ILE A 1 88 ? -4.329 0.796 1.451 1.00 98.75 88 ILE A O 1
ATOM 711 N N . ILE A 1 89 ? -2.521 1.403 2.638 1.00 98.81 89 ILE A N 1
ATOM 712 C CA . ILE A 1 89 ? -1.888 2.137 1.538 1.00 98.81 89 ILE A CA 1
ATOM 713 C C . ILE A 1 89 ? -0.831 1.250 0.891 1.00 98.81 89 ILE A C 1
ATOM 715 O O . ILE A 1 89 ? 0.070 0.760 1.569 1.00 98.81 89 ILE A O 1
ATOM 719 N N . GLN A 1 90 ? -0.941 1.057 -0.423 1.00 98.81 90 GLN A N 1
ATOM 720 C CA . GLN A 1 90 ? -0.015 0.229 -1.189 1.00 98.81 90 GLN A CA 1
ATOM 721 C C . GLN A 1 90 ? 1.024 1.081 -1.923 1.00 98.81 90 GLN A C 1
ATOM 723 O O . GLN A 1 90 ? 0.678 1.986 -2.686 1.00 98.81 90 GLN A O 1
ATOM 728 N N . PHE A 1 91 ? 2.298 0.718 -1.770 1.00 98.62 91 PHE A N 1
ATOM 729 C CA . PHE A 1 91 ? 3.412 1.311 -2.503 1.00 98.62 91 PHE A CA 1
ATOM 730 C C . PHE A 1 91 ? 4.078 0.324 -3.461 1.00 98.62 91 PHE A C 1
ATOM 732 O O . PHE A 1 91 ? 4.174 -0.869 -3.187 1.00 98.62 91 PHE A O 1
ATOM 739 N N . CYS A 1 92 ? 4.609 0.841 -4.567 1.00 98.38 92 CYS A N 1
ATOM 740 C CA . CYS A 1 92 ? 5.621 0.167 -5.373 1.00 98.38 92 CYS A CA 1
ATOM 741 C C . CYS A 1 92 ? 6.948 0.938 -5.344 1.00 98.38 92 CYS A C 1
ATOM 743 O O . CYS A 1 92 ? 6.974 2.165 -5.210 1.00 98.38 92 CYS A O 1
ATOM 745 N N . GLY A 1 93 ? 8.053 0.209 -5.476 1.00 97.88 93 GLY A N 1
ATOM 746 C CA . GLY A 1 93 ? 9.410 0.745 -5.502 1.00 97.88 93 GLY A CA 1
ATOM 747 C C . GLY A 1 93 ? 10.433 -0.322 -5.122 1.00 97.88 93 GLY A C 1
ATOM 748 O O . GLY A 1 93 ? 10.060 -1.429 -4.744 1.00 97.88 93 GLY A O 1
ATOM 749 N N . ASN A 1 94 ? 11.711 0.025 -5.236 1.00 97.81 94 ASN A N 1
ATOM 750 C CA . ASN A 1 94 ? 12.841 -0.885 -5.039 1.00 97.81 94 ASN A CA 1
ATOM 751 C C . ASN A 1 94 ? 14.013 -0.252 -4.270 1.00 97.81 94 ASN A C 1
ATOM 753 O O . ASN A 1 94 ? 15.084 -0.836 -4.203 1.00 97.81 94 ASN A O 1
ATOM 757 N N . ASP A 1 95 ? 13.832 0.941 -3.699 1.00 98.25 95 ASP A N 1
ATOM 758 C CA . ASP A 1 95 ? 14.825 1.583 -2.835 1.00 98.25 95 ASP A CA 1
ATOM 759 C C . ASP A 1 95 ? 14.300 1.569 -1.388 1.00 98.25 95 ASP A C 1
ATOM 761 O O . ASP A 1 95 ? 13.285 2.227 -1.117 1.00 98.25 95 ASP A O 1
ATOM 765 N N . PRO A 1 96 ? 14.954 0.846 -0.456 1.00 98.31 96 PRO A N 1
ATOM 766 C CA . PRO A 1 96 ? 14.498 0.725 0.930 1.00 98.31 96 PRO A CA 1
ATOM 767 C C . PRO A 1 96 ? 14.309 2.073 1.640 1.00 98.31 96 PRO A C 1
ATOM 769 O O . PRO A 1 96 ? 13.304 2.291 2.318 1.00 98.31 96 PRO A O 1
ATOM 772 N N . LYS A 1 97 ? 15.209 3.039 1.415 1.00 98.38 97 LYS A N 1
ATOM 773 C CA . LYS A 1 97 ? 15.139 4.363 2.053 1.00 98.38 97 LYS A CA 1
ATOM 774 C C . LYS A 1 97 ? 13.965 5.174 1.518 1.00 98.38 97 LYS A C 1
ATOM 776 O O . LYS A 1 97 ? 13.278 5.855 2.277 1.00 98.38 97 LYS A O 1
ATOM 781 N N . VAL A 1 98 ? 13.720 5.107 0.211 1.00 98.38 98 VAL A N 1
ATOM 782 C CA . VAL A 1 98 ? 12.586 5.791 -0.424 1.00 98.38 98 VAL A CA 1
ATOM 783 C C . VAL A 1 98 ? 11.258 5.153 -0.012 1.00 98.38 98 VAL A C 1
ATOM 785 O O . VAL A 1 98 ? 10.289 5.885 0.200 1.00 98.38 98 VAL A O 1
ATOM 788 N N . MET A 1 99 ? 11.213 3.824 0.129 1.00 98.50 99 MET A N 1
ATOM 789 C CA . MET A 1 99 ? 10.049 3.092 0.640 1.00 98.50 99 MET A CA 1
ATOM 790 C C . MET A 1 99 ? 9.727 3.494 2.084 1.00 98.50 99 MET A C 1
ATOM 792 O O . MET A 1 99 ? 8.585 3.862 2.360 1.00 98.50 99 MET A O 1
ATOM 796 N N . LEU A 1 100 ? 10.728 3.527 2.972 1.00 98.50 100 LEU A N 1
ATOM 797 C CA . LEU A 1 100 ? 10.569 4.000 4.351 1.00 98.50 100 LEU A CA 1
ATOM 798 C C . LEU A 1 100 ? 10.057 5.443 4.396 1.00 98.50 100 LEU A C 1
ATOM 800 O O . LEU A 1 100 ? 9.099 5.744 5.104 1.00 98.50 100 LEU A O 1
ATOM 804 N N . GLN A 1 101 ? 10.649 6.338 3.602 1.00 98.50 101 GLN A N 1
ATOM 805 C CA . GLN A 1 101 ? 10.217 7.734 3.551 1.00 98.50 101 GLN A CA 1
ATOM 806 C C . GLN A 1 101 ? 8.752 7.867 3.108 1.00 98.50 101 GLN A C 1
ATOM 808 O O . GLN A 1 101 ? 8.009 8.671 3.674 1.00 98.50 101 GLN A O 1
ATOM 813 N N . ALA A 1 102 ? 8.324 7.083 2.114 1.00 98.50 102 ALA A N 1
ATOM 814 C CA . ALA A 1 102 ? 6.940 7.084 1.649 1.00 98.50 102 ALA A CA 1
ATOM 815 C C . ALA A 1 102 ? 5.983 6.555 2.729 1.00 98.50 102 ALA A C 1
ATOM 817 O O . ALA A 1 102 ? 4.940 7.164 2.968 1.00 98.50 102 ALA A O 1
ATOM 818 N N . ALA A 1 103 ? 6.365 5.479 3.426 1.00 98.44 103 ALA A N 1
ATOM 819 C CA . ALA A 1 103 ? 5.606 4.915 4.538 1.00 98.44 103 ALA A CA 1
ATOM 820 C C . ALA A 1 103 ? 5.442 5.919 5.691 1.00 98.44 103 ALA A C 1
ATOM 822 O O . ALA A 1 103 ? 4.324 6.141 6.151 1.00 98.44 103 ALA A O 1
ATOM 823 N N . LEU A 1 104 ? 6.520 6.600 6.099 1.00 98.31 104 LEU A N 1
ATOM 824 C CA . LEU A 1 104 ? 6.484 7.619 7.156 1.00 98.31 104 LEU A CA 1
ATOM 825 C C . LEU A 1 104 ? 5.580 8.808 6.803 1.00 98.31 104 LEU A C 1
ATOM 827 O O . LEU A 1 104 ? 4.925 9.361 7.682 1.00 98.31 104 LEU A O 1
ATOM 831 N N . LEU A 1 105 ? 5.518 9.189 5.525 1.00 98.44 105 LEU A N 1
ATOM 832 C CA . LEU A 1 105 ? 4.624 10.244 5.035 1.00 98.44 105 LEU A CA 1
ATOM 833 C C . LEU A 1 105 ? 3.152 9.805 4.952 1.00 98.44 105 LEU A C 1
ATOM 835 O O . LEU A 1 105 ? 2.275 10.661 4.859 1.00 98.44 105 LEU A O 1
ATOM 839 N N . ALA A 1 106 ? 2.879 8.500 4.938 1.00 98.31 106 ALA A N 1
ATOM 840 C CA . ALA A 1 106 ? 1.537 7.936 4.814 1.00 98.31 106 ALA A CA 1
ATOM 841 C C . ALA A 1 106 ? 0.968 7.392 6.136 1.00 98.31 106 ALA A C 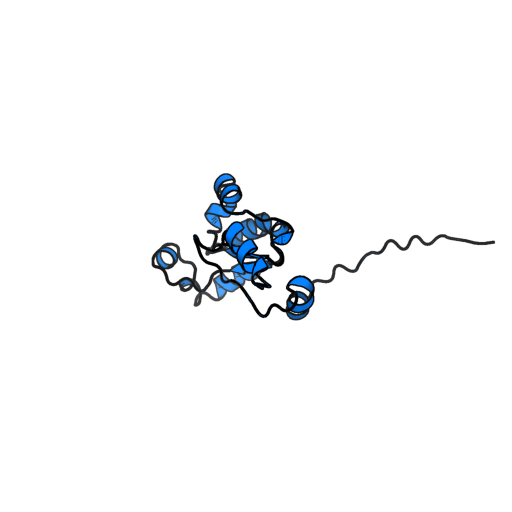1
ATOM 843 O O . ALA A 1 106 ? -0.242 7.197 6.218 1.00 98.31 106 ALA A O 1
ATOM 844 N N . GLN A 1 107 ? 1.807 7.164 7.155 1.00 97.38 107 GLN A N 1
ATOM 845 C CA . GLN A 1 107 ? 1.455 6.411 8.368 1.00 97.38 107 GLN A CA 1
ATOM 846 C C . GLN A 1 107 ? 0.210 6.936 9.101 1.00 97.38 107 GLN A C 1
ATOM 848 O O . GLN A 1 107 ? -0.606 6.144 9.560 1.00 97.38 107 GLN A O 1
ATOM 853 N N . ASP A 1 108 ? 0.003 8.254 9.136 1.00 97.38 108 ASP A N 1
ATOM 854 C CA . ASP A 1 108 ? -1.145 8.859 9.827 1.00 97.38 108 ASP A CA 1
ATOM 855 C C . ASP A 1 108 ? -2.461 8.716 9.036 1.00 97.38 108 ASP A C 1
ATOM 857 O O . ASP A 1 108 ? -3.558 8.923 9.560 1.00 97.38 108 ASP A O 1
ATOM 861 N N . HIS A 1 109 ? -2.382 8.319 7.765 1.00 98.06 109 HIS A N 1
ATOM 862 C CA . HIS A 1 109 ? -3.517 8.232 6.846 1.00 98.06 109 HIS A CA 1
ATOM 863 C C . HIS A 1 109 ? -4.063 6.809 6.666 1.00 98.06 109 HIS A C 1
ATOM 865 O O . HIS A 1 109 ? -5.115 6.645 6.048 1.00 98.06 109 HIS A O 1
ATOM 871 N N . CYS A 1 110 ? -3.396 5.788 7.206 1.00 98.38 110 CYS A N 1
ATOM 872 C CA . CYS A 1 110 ? -3.764 4.380 7.038 1.00 98.38 110 CYS A CA 1
ATOM 873 C C . CYS A 1 110 ? -3.492 3.552 8.291 1.00 98.38 110 CYS A C 1
ATOM 875 O O . CYS A 1 110 ? -2.840 4.011 9.223 1.00 98.38 110 CYS A O 1
ATOM 877 N N . ASP A 1 111 ? -4.007 2.328 8.319 1.00 98.44 111 ASP A N 1
ATOM 878 C CA . ASP A 1 111 ? -3.809 1.379 9.415 1.00 98.44 111 ASP A CA 1
ATOM 879 C C . ASP A 1 111 ? -2.625 0.443 9.148 1.00 98.44 111 ASP A C 1
ATOM 881 O O . ASP A 1 111 ? -2.016 -0.058 10.089 1.00 98.44 111 ASP A O 1
ATOM 885 N N . ALA A 1 112 ? -2.277 0.229 7.876 1.00 98.19 112 ALA A N 1
ATOM 886 C CA . ALA A 1 112 ? -1.103 -0.529 7.462 1.00 98.19 112 ALA A CA 1
ATOM 887 C C . ALA A 1 112 ? -0.549 -0.053 6.110 1.00 98.19 112 ALA A C 1
ATOM 889 O O . ALA A 1 112 ? -1.252 0.553 5.297 1.00 98.19 112 ALA A O 1
ATOM 890 N N . ILE A 1 113 ? 0.723 -0.382 5.884 1.00 98.25 113 ILE A N 1
ATOM 891 C CA . ILE A 1 113 ? 1.439 -0.185 4.625 1.00 98.25 113 ILE A CA 1
ATOM 892 C C . ILE A 1 113 ? 1.614 -1.538 3.942 1.00 98.25 113 ILE A C 1
ATOM 894 O O . ILE A 1 113 ? 1.983 -2.518 4.588 1.00 98.25 113 ILE A O 1
ATOM 898 N N . ASP A 1 114 ? 1.367 -1.573 2.639 1.00 98.50 114 ASP A N 1
ATOM 899 C CA . ASP A 1 114 ? 1.545 -2.744 1.786 1.00 98.50 114 ASP A CA 1
ATOM 900 C C . ASP A 1 114 ? 2.584 -2.483 0.692 1.00 98.50 114 ASP A C 1
ATOM 902 O O . ASP A 1 114 ? 2.717 -1.367 0.181 1.00 98.50 114 ASP A O 1
ATOM 906 N N . ILE A 1 115 ? 3.322 -3.530 0.325 1.00 98.19 115 ILE A N 1
ATOM 907 C CA . ILE A 1 115 ? 4.348 -3.494 -0.717 1.00 98.19 115 ILE A CA 1
ATOM 908 C C . ILE A 1 115 ? 3.826 -4.294 -1.907 1.00 98.19 115 ILE A C 1
ATOM 910 O O . ILE A 1 115 ? 3.616 -5.504 -1.820 1.00 98.19 115 ILE A O 1
ATOM 914 N N . ASN A 1 116 ? 3.654 -3.637 -3.053 1.00 98.25 116 ASN A N 1
ATOM 915 C CA . ASN A 1 116 ? 3.240 -4.317 -4.269 1.00 98.25 116 ASN A CA 1
ATOM 916 C C . ASN A 1 116 ? 4.387 -5.185 -4.810 1.00 98.25 116 ASN A C 1
ATOM 918 O O . ASN A 1 116 ? 5.338 -4.673 -5.401 1.00 98.25 116 ASN A O 1
ATOM 922 N N . LEU A 1 117 ? 4.239 -6.502 -4.664 1.00 97.62 117 LEU A N 1
ATOM 923 C CA . LEU A 1 117 ? 5.116 -7.528 -5.245 1.00 97.62 117 LEU A CA 1
ATOM 924 C C . LEU A 1 117 ? 4.410 -8.349 -6.338 1.00 97.62 117 LEU A C 1
ATOM 926 O O . LEU A 1 117 ? 4.858 -9.432 -6.707 1.00 97.62 117 LEU A O 1
ATOM 930 N N . GLY A 1 118 ? 3.272 -7.857 -6.840 1.00 96.50 118 GLY A N 1
ATOM 931 C CA . GLY A 1 118 ? 2.370 -8.625 -7.703 1.00 96.50 118 GLY A CA 1
ATOM 932 C C . GLY A 1 118 ? 2.207 -8.085 -9.121 1.00 96.50 118 GLY A C 1
ATOM 933 O O . GLY A 1 118 ? 1.863 -8.853 -10.012 1.00 96.50 118 GLY A O 1
ATOM 934 N N . CYS A 1 119 ? 2.436 -6.790 -9.364 1.00 95.62 119 CYS A N 1
ATOM 935 C CA . CYS A 1 119 ? 2.159 -6.181 -10.668 1.00 95.62 119 CYS A CA 1
ATOM 936 C C . CYS A 1 119 ? 3.071 -6.759 -11.773 1.00 95.62 119 CYS A C 1
ATOM 938 O O . CYS A 1 119 ? 4.288 -6.570 -11.698 1.00 95.62 119 CYS A O 1
ATOM 940 N N . PRO A 1 120 ? 2.518 -7.407 -12.822 1.00 96.50 120 PRO A N 1
ATOM 941 C CA . PRO A 1 120 ? 3.307 -8.003 -13.902 1.00 96.50 120 PRO A CA 1
ATOM 942 C C . PRO A 1 120 ? 3.431 -7.084 -15.132 1.00 96.50 120 PRO A C 1
ATOM 944 O O . PRO A 1 120 ? 3.964 -7.485 -16.166 1.00 96.50 120 PRO A O 1
ATOM 947 N N . GLN A 1 121 ? 2.888 -5.863 -15.067 1.00 95.88 121 GLN A N 1
ATOM 948 C CA . GLN A 1 121 ? 2.818 -4.968 -16.221 1.00 95.88 121 GLN A CA 1
ATOM 949 C C . GLN A 1 121 ? 4.211 -4.533 -16.699 1.00 95.88 121 GLN A C 1
ATOM 951 O O . GLN A 1 121 ? 5.154 -4.398 -15.919 1.00 95.88 121 GLN A O 1
ATOM 956 N N . ALA A 1 122 ? 4.330 -4.205 -17.989 1.00 95.69 122 ALA A N 1
ATOM 957 C CA . ALA A 1 122 ? 5.593 -3.757 -18.582 1.00 95.69 122 ALA A CA 1
ATOM 958 C C . ALA A 1 122 ? 6.181 -2.509 -17.896 1.00 95.69 122 ALA A C 1
ATOM 960 O O . ALA A 1 122 ? 7.400 -2.342 -17.859 1.00 95.69 122 ALA A O 1
ATOM 961 N N . ILE A 1 123 ? 5.338 -1.636 -17.331 1.00 95.62 123 ILE A N 1
ATOM 962 C CA . ILE A 1 123 ? 5.805 -0.479 -16.559 1.00 95.62 123 ILE A CA 1
ATOM 963 C C . ILE A 1 123 ? 6.520 -0.898 -15.267 1.00 95.62 123 ILE A C 1
ATOM 965 O O . ILE A 1 123 ? 7.559 -0.322 -14.956 1.00 95.62 123 ILE A O 1
ATOM 969 N N . ALA A 1 124 ? 6.037 -1.945 -14.591 1.00 96.06 124 ALA A N 1
ATOM 970 C CA . ALA A 1 124 ? 6.675 -2.519 -13.410 1.00 96.06 124 ALA A CA 1
ATOM 971 C C . ALA A 1 124 ? 8.004 -3.189 -13.757 1.00 96.06 124 ALA A C 1
ATOM 973 O O . ALA A 1 124 ? 8.987 -3.003 -13.048 1.00 96.06 124 ALA A O 1
ATOM 974 N N . LYS A 1 125 ? 8.077 -3.855 -14.917 1.00 96.50 125 LYS A N 1
ATOM 975 C CA . LYS A 1 125 ? 9.336 -4.408 -15.430 1.00 96.50 125 LYS A CA 1
ATOM 976 C C . LYS A 1 125 ? 10.381 -3.322 -15.675 1.00 96.50 125 LYS A C 1
ATOM 978 O O . LYS A 1 125 ? 11.523 -3.463 -15.261 1.00 96.50 125 LYS A O 1
ATOM 983 N N . ARG A 1 126 ? 9.992 -2.233 -16.349 1.00 96.50 126 ARG A N 1
ATOM 984 C CA . ARG A 1 126 ? 10.899 -1.110 -16.652 1.00 96.50 126 ARG A CA 1
ATOM 985 C C . ARG A 1 126 ? 11.329 -0.346 -15.404 1.00 96.50 126 ARG A C 1
ATOM 987 O O . ARG A 1 126 ? 12.457 0.123 -15.356 1.00 96.50 126 ARG A O 1
ATOM 994 N N . GLY A 1 127 ? 10.425 -0.194 -14.440 1.00 95.88 127 GLY A N 1
ATOM 995 C CA . GLY A 1 127 ? 10.699 0.472 -13.169 1.00 95.88 127 GLY A CA 1
ATOM 996 C C . GLY A 1 127 ? 11.315 -0.434 -12.105 1.00 95.88 127 GLY A C 1
ATOM 997 O O . GLY A 1 127 ? 11.605 0.062 -11.023 1.00 95.88 127 GLY A O 1
ATOM 998 N N . HIS A 1 128 ? 11.501 -1.726 -12.404 1.00 97.56 128 HIS A N 1
ATOM 999 C CA . HIS A 1 128 ? 12.061 -2.732 -11.502 1.00 97.56 128 HIS A CA 1
ATOM 1000 C C . HIS A 1 128 ? 11.331 -2.791 -10.151 1.00 97.56 128 HIS A C 1
ATOM 1002 O O . HIS A 1 128 ? 11.926 -2.642 -9.096 1.00 97.56 128 HIS A O 1
ATOM 1008 N N . TYR A 1 129 ? 10.013 -2.991 -10.186 1.00 97.69 129 TYR A N 1
ATOM 1009 C CA . TYR A 1 129 ? 9.172 -3.201 -9.000 1.00 97.69 129 TYR A CA 1
ATOM 1010 C C . TYR A 1 129 ? 8.076 -4.241 -9.283 1.00 97.69 129 TYR A C 1
ATOM 1012 O O . TYR A 1 129 ? 7.991 -4.778 -10.388 1.00 97.69 129 TYR A O 1
ATOM 1020 N N . GLY A 1 130 ? 7.193 -4.519 -8.319 1.00 97.50 130 GLY A N 1
ATOM 1021 C CA . GLY A 1 130 ? 6.083 -5.452 -8.529 1.00 97.50 130 GLY A CA 1
ATOM 1022 C C . GLY A 1 130 ? 6.569 -6.898 -8.578 1.00 97.50 130 GLY A C 1
ATOM 1023 O O . GLY A 1 130 ? 7.437 -7.291 -7.802 1.00 97.50 130 GLY A O 1
ATOM 1024 N N . ALA A 1 131 ? 6.035 -7.691 -9.510 1.00 97.81 131 ALA A N 1
ATOM 1025 C CA . ALA A 1 131 ? 6.384 -9.110 -9.638 1.00 97.81 131 ALA A CA 1
ATOM 1026 C C . ALA A 1 131 ? 7.875 -9.357 -9.929 1.00 97.81 131 ALA A C 1
ATOM 1028 O O . ALA A 1 131 ? 8.385 -10.444 -9.682 1.00 97.81 131 ALA A O 1
ATOM 1029 N N . PHE A 1 132 ? 8.586 -8.341 -10.416 1.00 97.75 132 PHE A N 1
ATOM 1030 C CA . PHE A 1 132 ? 9.994 -8.431 -10.795 1.00 97.75 132 PHE A CA 1
ATOM 1031 C C . PHE A 1 132 ? 10.968 -8.305 -9.614 1.00 97.75 132 PHE A C 1
ATOM 1033 O O . PHE A 1 132 ? 12.170 -8.322 -9.839 1.00 97.75 132 PHE A O 1
ATOM 1040 N N . LEU A 1 133 ? 10.463 -8.192 -8.379 1.00 97.06 133 LEU A N 1
ATOM 1041 C CA . LEU A 1 133 ? 11.268 -8.228 -7.151 1.00 97.06 133 LEU A CA 1
ATOM 1042 C C . LEU A 1 133 ? 11.179 -9.564 -6.401 1.00 97.06 133 LEU A C 1
ATOM 1044 O O . LEU A 1 133 ? 11.871 -9.733 -5.403 1.00 97.06 133 LEU A O 1
ATOM 1048 N N . GLN A 1 134 ? 10.327 -10.506 -6.832 1.00 94.44 134 GLN A N 1
ATOM 1049 C CA . GLN A 1 134 ? 10.017 -11.716 -6.050 1.00 94.44 134 GLN A CA 1
ATOM 1050 C C . GLN A 1 134 ? 11.238 -12.607 -5.775 1.00 94.44 134 GLN A C 1
ATOM 1052 O O . GLN A 1 134 ? 11.281 -13.259 -4.735 1.00 94.44 134 GLN A O 1
ATOM 1057 N N . ASP A 1 135 ? 12.235 -12.594 -6.662 1.00 96.12 135 ASP A N 1
ATOM 1058 C CA . ASP A 1 135 ? 13.469 -13.372 -6.505 1.00 96.12 135 ASP A CA 1
ATOM 1059 C C . ASP A 1 135 ? 14.597 -12.591 -5.797 1.00 96.12 135 ASP A C 1
ATOM 1061 O O . ASP A 1 135 ? 15.664 -13.140 -5.521 1.00 96.12 135 ASP A O 1
ATOM 1065 N N . GLU A 1 136 ? 14.377 -11.318 -5.456 1.00 97.44 136 GLU A N 1
ATOM 1066 C CA . GLU A 1 136 ? 15.377 -10.434 -4.843 1.00 97.44 136 GLU A CA 1
ATOM 1067 C C . GLU A 1 136 ? 15.245 -10.400 -3.318 1.00 97.44 136 GLU A C 1
ATOM 1069 O O . GLU A 1 136 ? 14.994 -9.367 -2.698 1.00 97.44 136 GLU A O 1
ATOM 1074 N N . TRP A 1 137 ? 15.424 -11.566 -2.697 1.00 97.19 137 TRP A N 1
ATOM 1075 C CA . TRP A 1 137 ? 15.206 -11.783 -1.263 1.00 97.19 137 TRP A CA 1
ATOM 1076 C C . TRP A 1 137 ? 15.956 -10.809 -0.350 1.00 97.19 137 TRP A C 1
ATOM 1078 O O . TRP A 1 137 ? 15.376 -10.325 0.622 1.00 97.19 137 TRP A O 1
ATOM 1088 N N . GLU A 1 138 ? 17.218 -10.497 -0.658 1.00 98.19 138 GLU A N 1
ATOM 1089 C CA . GLU A 1 138 ? 18.007 -9.554 0.145 1.00 98.19 138 GLU A CA 1
ATOM 1090 C C . GLU A 1 138 ? 17.435 -8.136 0.068 1.00 98.19 138 GLU A C 1
ATOM 1092 O O . GLU A 1 138 ? 17.251 -7.488 1.097 1.00 98.19 138 GLU A O 1
ATOM 1097 N N . LEU A 1 139 ? 17.036 -7.686 -1.124 1.00 97.75 139 LEU A N 1
ATOM 1098 C CA . LEU A 1 139 ? 16.408 -6.379 -1.288 1.00 97.75 139 LEU A CA 1
ATOM 1099 C C . LEU A 1 139 ? 15.056 -6.310 -0.565 1.00 97.75 139 LEU A C 1
ATOM 1101 O O . LEU A 1 139 ? 14.777 -5.348 0.148 1.00 97.75 139 LEU A O 1
ATOM 1105 N N . LEU A 1 140 ? 14.218 -7.341 -0.702 1.00 97.81 140 LEU A N 1
ATOM 1106 C CA . LEU A 1 140 ? 12.934 -7.407 0.003 1.00 97.81 140 LEU A CA 1
ATOM 1107 C C . LEU A 1 140 ? 13.120 -7.381 1.521 1.00 97.81 140 LEU A C 1
ATOM 1109 O O . LEU A 1 140 ? 12.376 -6.702 2.230 1.00 97.81 140 LEU A O 1
ATOM 1113 N N . ARG A 1 141 ? 14.139 -8.081 2.024 1.00 97.94 141 ARG A N 1
ATOM 1114 C CA . ARG A 1 141 ? 14.508 -8.062 3.438 1.00 97.94 141 ARG A CA 1
ATOM 1115 C C . ARG A 1 141 ? 14.928 -6.667 3.893 1.00 97.94 141 ARG A C 1
ATOM 1117 O O . ARG A 1 141 ? 14.551 -6.271 4.995 1.00 97.94 141 ARG A O 1
ATOM 1124 N N . GLU A 1 142 ? 15.699 -5.941 3.091 1.00 98.25 142 GLU A N 1
ATOM 1125 C CA . GLU A 1 142 ? 16.075 -4.558 3.396 1.00 98.25 142 GLU A CA 1
ATOM 1126 C C . GLU A 1 142 ? 14.846 -3.646 3.445 1.00 98.25 142 GLU A C 1
ATOM 1128 O O . GLU A 1 142 ? 14.685 -2.911 4.417 1.00 98.25 142 GLU A O 1
ATOM 1133 N N . ILE A 1 143 ? 13.937 -3.742 2.468 1.00 97.75 143 ILE A N 1
ATOM 1134 C CA . ILE A 1 143 ? 12.700 -2.944 2.438 1.00 97.75 143 ILE A CA 1
ATOM 1135 C C . ILE A 1 143 ? 11.841 -3.207 3.685 1.00 97.75 143 ILE A C 1
ATOM 1137 O O . ILE A 1 143 ? 11.333 -2.265 4.286 1.00 97.75 143 ILE A O 1
ATOM 1141 N N . VAL A 1 144 ? 11.680 -4.470 4.094 1.00 95.75 144 VAL A N 1
ATOM 1142 C CA . VAL A 1 144 ? 10.832 -4.842 5.244 1.00 95.75 144 VAL A CA 1
ATOM 1143 C C . VAL A 1 144 ? 11.462 -4.476 6.594 1.00 95.75 144 VAL A C 1
ATOM 1145 O O . VAL A 1 144 ? 10.732 -4.203 7.544 1.00 95.75 144 VAL A O 1
ATOM 1148 N N . ASN A 1 145 ? 12.795 -4.475 6.700 1.00 95.00 145 ASN A N 1
ATOM 1149 C CA . ASN A 1 145 ? 13.514 -4.151 7.942 1.00 95.00 145 ASN A CA 1
ATOM 1150 C C . ASN A 1 145 ? 13.908 -2.670 8.076 1.00 95.00 145 ASN A C 1
ATOM 1152 O O . ASN A 1 145 ? 14.572 -2.328 9.057 1.00 95.00 145 ASN A O 1
ATOM 1156 N N . SER A 1 146 ? 13.569 -1.836 7.088 1.00 86.06 146 SER A N 1
ATOM 1157 C CA . SER A 1 146 ? 13.878 -0.400 7.084 1.00 86.06 146 SER A CA 1
ATOM 1158 C C . SER A 1 146 ? 13.171 0.368 8.198 1.00 86.06 146 SER A C 1
ATOM 1160 O O . SER A 1 146 ? 12.038 -0.010 8.573 1.00 86.06 146 SER A O 1
#

Foldseek 3Di:
DDDDDPPPDPPPPPDDDDPVRLCCPFLVVFPAEADADVVQQAAVNLLVVVVVPHSEYEFHEAELQCCQPPPVCVVVRDDADPSSPQYEYEYKAQDLVSLVSNCVVCVVVHSYYHYAQADPDPVCVVRVIHVNCPPVVVSVVSNVVD

Radius of gyration: 18.81 Å; Cα contacts (8 Å, |Δi|>4): 205; chains: 1; bounding box: 40×31×78 Å